Protein AF-A0A091F6P9-F1 (afdb_monomer_lite)

Secondary structure (DSSP, 8-state):
---TTSHHHHHHHHHHHHHHHHHHH-SS----THHHHHHHHHHHHTT--

pLDDT: mean 80.68, std 14.6, range [48.91, 94.5]

Radius of gyration: 12.34 Å; chains: 1; bounding box: 29×15×35 Å

Sequence (49 aa):
EHCEQTEKGVKARERLELCDARVSSRSETEEQCTEELFDFLHARDHCVS

InterPro domains:
  IPR003422 Cytochrome b-c1 complex, subunit 6 [PTHR15336] (1-49)
  IPR023184 Ubiquinol-cytochrome C reductase hinge domain [PF02320] (1-49)
  IPR036811 Ubiquinol-cytochrome C reductase hinge domain superfamily [G3DSA:1.10.287.20] (1-49)
  IPR036811 Ubiquinol-cytochrome C reductase hinge domain superfamily [SSF81531] (1-48)

Structure (mmCIF, N/CA/C/O backbone):
data_AF-A0A091F6P9-F1
#
_entry.id   AF-A0A091F6P9-F1
#
loop_
_atom_site.group_PDB
_atom_site.id
_atom_site.type_symbol
_atom_site.label_atom_id
_atom_site.label_alt_id
_atom_site.label_comp_id
_atom_site.label_asym_id
_atom_site.label_entity_id
_atom_site.label_seq_id
_atom_site.pdbx_PDB_ins_code
_atom_site.Cartn_x
_atom_site.Cartn_y
_atom_site.Cartn_z
_atom_site.occupancy
_atom_site.B_iso_or_equiv
_atom_site.auth_seq_id
_atom_site.auth_comp_id
_atom_site.auth_asym_id
_atom_site.auth_atom_id
_atom_site.pdbx_PDB_model_num
ATOM 1 N N . GLU A 1 1 ? 6.620 6.593 -23.196 1.00 48.91 1 GLU A N 1
ATOM 2 C CA . GLU A 1 1 ? 5.445 6.553 -22.286 1.00 48.91 1 GLU A CA 1
ATOM 3 C C . GLU A 1 1 ? 4.675 5.210 -22.286 1.00 48.91 1 GLU A C 1
ATOM 5 O O . GLU A 1 1 ? 3.526 5.182 -22.696 1.00 48.91 1 GLU A O 1
ATOM 10 N N . HIS A 1 2 ? 5.245 4.082 -21.832 1.00 50.41 2 HIS A N 1
ATOM 11 C CA . HIS A 1 2 ? 4.528 2.781 -21.783 1.00 50.41 2 HIS A CA 1
ATOM 12 C C . HIS A 1 2 ? 5.034 1.892 -20.625 1.00 50.41 2 HIS A C 1
ATOM 14 O O . HIS A 1 2 ? 5.586 0.821 -20.850 1.00 50.41 2 HIS A O 1
ATOM 20 N N . CYS A 1 3 ? 4.903 2.336 -19.369 1.00 55.88 3 CYS A N 1
ATOM 21 C CA . CYS A 1 3 ? 5.406 1.558 -18.219 1.00 55.88 3 CYS A CA 1
ATOM 22 C C . CYS A 1 3 ? 4.380 1.205 -17.144 1.00 55.88 3 CYS A C 1
ATOM 24 O O . CYS A 1 3 ? 4.710 0.534 -16.170 1.00 55.88 3 CYS A O 1
ATOM 26 N N . GLU A 1 4 ? 3.111 1.528 -17.381 1.00 50.84 4 GLU A N 1
ATOM 27 C CA . GLU A 1 4 ? 1.981 1.058 -16.570 1.00 50.84 4 GLU A CA 1
ATOM 28 C C . GLU A 1 4 ? 1.757 -0.470 -16.685 1.00 50.84 4 GLU A C 1
ATOM 30 O O . GLU A 1 4 ? 0.911 -1.026 -15.995 1.00 50.84 4 GLU A O 1
ATOM 35 N N . GLN A 1 5 ? 2.527 -1.162 -17.539 1.00 54.38 5 GLN A N 1
ATOM 36 C CA . GLN A 1 5 ? 2.327 -2.566 -17.925 1.00 54.38 5 GLN A CA 1
ATOM 37 C C . GLN A 1 5 ? 3.512 -3.486 -17.592 1.00 54.38 5 GLN A C 1
ATOM 39 O O . GLN A 1 5 ? 3.566 -4.618 -18.072 1.00 54.38 5 GLN A O 1
ATOM 44 N N . THR A 1 6 ? 4.480 -3.046 -16.780 1.00 64.62 6 THR A N 1
ATOM 45 C CA . THR A 1 6 ? 5.449 -4.013 -16.247 1.00 64.62 6 THR A CA 1
ATOM 46 C C . THR A 1 6 ? 4.712 -4.976 -15.317 1.00 64.62 6 THR A C 1
ATOM 48 O O . THR A 1 6 ? 3.849 -4.563 -14.543 1.00 64.62 6 THR A O 1
ATOM 51 N N . GLU A 1 7 ? 5.043 -6.269 -15.371 1.00 69.62 7 GLU A N 1
ATOM 52 C CA . GLU A 1 7 ? 4.403 -7.291 -14.526 1.00 69.62 7 GLU A CA 1
ATOM 53 C C . GLU A 1 7 ? 4.416 -6.889 -13.037 1.00 69.62 7 GLU A C 1
ATOM 55 O O . GLU A 1 7 ? 3.469 -7.152 -12.297 1.00 69.62 7 GLU A O 1
ATOM 60 N N . LYS A 1 8 ? 5.469 -6.174 -12.616 1.00 74.62 8 LYS A N 1
ATOM 61 C CA . LYS A 1 8 ? 5.597 -5.607 -11.271 1.00 74.62 8 LYS A CA 1
ATOM 62 C C . LYS A 1 8 ? 4.589 -4.492 -10.991 1.00 74.62 8 LYS A C 1
ATOM 64 O O . LYS A 1 8 ? 3.995 -4.512 -9.922 1.00 74.62 8 LYS A O 1
ATOM 69 N N . GLY A 1 9 ? 4.360 -3.568 -11.925 1.00 79.94 9 GLY A N 1
ATOM 70 C CA . GLY A 1 9 ? 3.359 -2.508 -11.775 1.00 79.94 9 GLY A CA 1
ATOM 71 C C . GLY A 1 9 ? 1.931 -3.054 -11.688 1.00 79.94 9 GLY A C 1
ATOM 72 O O . GLY A 1 9 ? 1.162 -2.622 -10.832 1.00 79.94 9 GLY A O 1
ATOM 73 N N . VAL A 1 10 ? 1.597 -4.065 -12.501 1.00 83.12 10 VAL A N 1
ATOM 74 C CA . VAL A 1 10 ? 0.280 -4.729 -12.457 1.00 83.12 10 VAL A CA 1
ATOM 75 C C . VAL A 1 10 ? 0.072 -5.450 -11.122 1.00 83.12 10 VAL A C 1
ATOM 77 O O . VAL A 1 10 ? -0.943 -5.230 -10.466 1.00 83.12 10 VAL A O 1
ATOM 80 N N . LYS A 1 11 ? 1.058 -6.239 -10.675 1.00 86.06 11 LYS A N 1
ATOM 81 C CA . LYS A 1 11 ? 1.000 -6.949 -9.386 1.00 86.06 11 LYS A CA 1
ATOM 82 C C . LYS A 1 11 ? 0.978 -5.999 -8.184 1.00 86.06 11 LYS A C 1
ATOM 84 O O . LYS A 1 11 ? 0.299 -6.280 -7.201 1.00 86.06 11 LYS A O 1
ATOM 89 N N . ALA A 1 12 ? 1.721 -4.893 -8.238 1.00 88.31 12 ALA A N 1
ATOM 90 C CA . ALA A 1 12 ? 1.726 -3.889 -7.174 1.00 88.31 12 ALA A CA 1
ATOM 91 C C . ALA A 1 12 ? 0.377 -3.163 -7.085 1.00 88.31 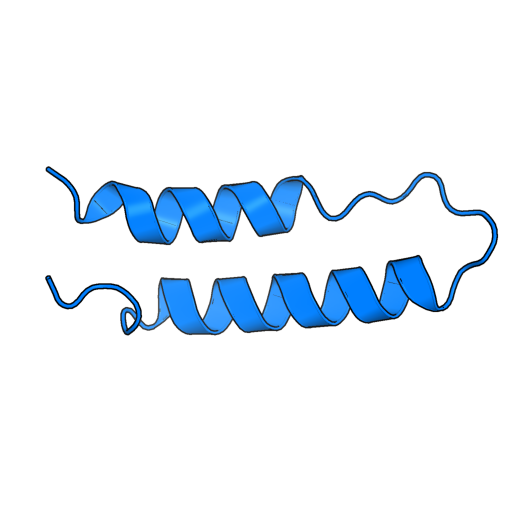12 ALA A C 1
ATOM 93 O O . ALA A 1 12 ? -0.139 -2.970 -5.987 1.00 88.31 12 ALA A O 1
ATOM 94 N N . ARG A 1 13 ? -0.244 -2.851 -8.231 1.00 87.12 13 ARG A N 1
ATOM 95 C CA . ARG A 1 13 ? -1.598 -2.286 -8.275 1.00 87.12 13 ARG A CA 1
ATOM 96 C C . ARG A 1 13 ? -2.636 -3.231 -7.665 1.00 87.12 13 ARG A C 1
ATOM 98 O O . ARG A 1 13 ? -3.420 -2.789 -6.837 1.00 87.12 13 ARG A O 1
ATOM 105 N N . GLU A 1 14 ? -2.614 -4.520 -8.013 1.00 91.50 14 GLU A N 1
ATOM 106 C CA . GLU A 1 14 ? -3.536 -5.505 -7.418 1.00 91.50 14 GLU A CA 1
ATOM 107 C C . GLU A 1 14 ? -3.386 -5.588 -5.890 1.00 91.50 14 GLU A C 1
ATOM 109 O O . GLU A 1 14 ? -4.376 -5.681 -5.168 1.00 91.50 14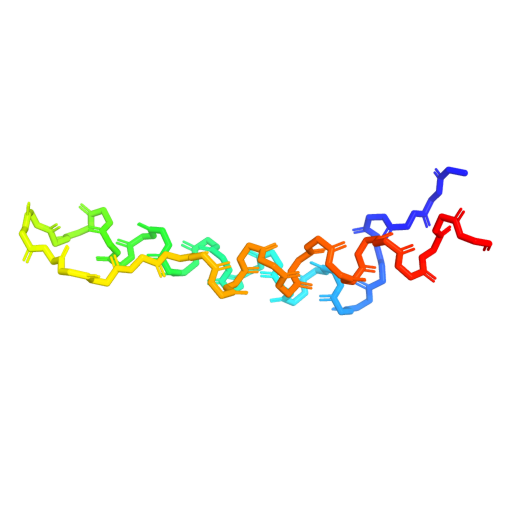 GLU A O 1
ATOM 114 N N . ARG A 1 15 ? -2.153 -5.523 -5.370 1.00 91.69 15 ARG A N 1
ATOM 115 C CA . ARG A 1 15 ? -1.903 -5.510 -3.918 1.00 91.69 15 ARG A CA 1
ATOM 116 C C . ARG A 1 15 ? -2.447 -4.257 -3.244 1.00 91.69 15 ARG A C 1
ATOM 118 O O . ARG A 1 15 ? -3.050 -4.374 -2.180 1.00 91.69 15 ARG A O 1
ATOM 125 N N . LEU A 1 16 ? -2.264 -3.096 -3.871 1.00 93.06 16 LEU A N 1
ATOM 126 C CA . LEU A 1 16 ? -2.800 -1.831 -3.379 1.00 93.06 16 LEU A CA 1
ATOM 127 C C . LEU A 1 16 ? -4.332 -1.879 -3.300 1.00 93.06 16 LEU A C 1
ATOM 129 O O . LEU A 1 16 ? -4.892 -1.567 -2.257 1.00 93.06 16 LEU A O 1
ATOM 133 N N . GLU A 1 17 ? -5.000 -2.372 -4.346 1.00 93.38 17 GLU A N 1
ATOM 134 C CA . GLU A 1 17 ? -6.463 -2.534 -4.376 1.00 93.38 17 GLU A CA 1
ATOM 135 C C . GLU A 1 17 ? -6.966 -3.501 -3.284 1.00 93.38 17 GLU A C 1
ATOM 13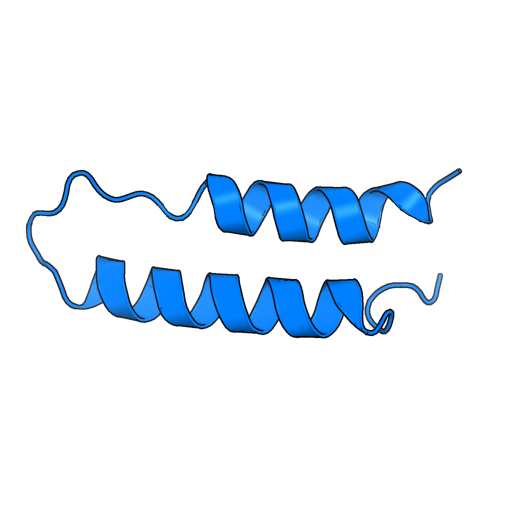7 O O . GLU A 1 17 ? -7.979 -3.243 -2.630 1.00 93.38 17 GLU A O 1
ATOM 142 N N . LEU A 1 18 ? -6.245 -4.601 -3.036 1.00 94.25 18 LEU A N 1
ATOM 143 C CA . LEU A 1 18 ? -6.563 -5.543 -1.956 1.00 94.25 18 LEU A CA 1
ATOM 144 C C . LEU A 1 18 ? -6.380 -4.929 -0.564 1.00 94.25 18 LEU A C 1
ATOM 146 O O . LEU A 1 18 ? -7.157 -5.230 0.348 1.00 94.25 18 LEU A O 1
ATOM 150 N N . CYS A 1 19 ? -5.348 -4.106 -0.385 1.00 94.19 19 CYS A N 1
ATOM 151 C CA . CYS A 1 19 ? -5.135 -3.383 0.859 1.00 94.19 19 CYS A CA 1
ATOM 152 C C . CYS A 1 19 ? -6.233 -2.334 1.069 1.00 94.19 19 CYS A C 1
ATOM 154 O O . CYS A 1 19 ? -6.847 -2.319 2.134 1.00 94.19 19 CYS A O 1
ATOM 156 N N . ASP A 1 20 ? -6.565 -1.539 0.049 1.00 92.81 20 ASP A N 1
ATOM 157 C CA . ASP A 1 20 ? -7.621 -0.526 0.129 1.00 92.81 20 ASP A CA 1
ATOM 158 C C . ASP A 1 20 ? -8.974 -1.151 0.472 1.00 92.81 20 ASP A C 1
ATOM 160 O O . ASP A 1 20 ? -9.689 -0.646 1.335 1.00 92.81 20 ASP A O 1
ATOM 164 N N . ALA A 1 21 ? -9.314 -2.297 -0.126 1.00 94.50 21 ALA A N 1
ATOM 165 C CA . ALA A 1 21 ? -10.528 -3.029 0.226 1.00 94.50 21 ALA A CA 1
ATOM 166 C C . ALA A 1 21 ? -10.513 -3.508 1.690 1.00 94.50 21 ALA A C 1
ATOM 168 O O . ALA A 1 21 ? -11.535 -3.445 2.377 1.00 94.50 21 ALA A O 1
ATOM 169 N N . ARG A 1 22 ? -9.358 -3.959 2.195 1.00 92.19 22 ARG A N 1
ATOM 170 C CA . ARG A 1 22 ? -9.191 -4.404 3.586 1.00 92.19 22 ARG A CA 1
ATOM 171 C C . ARG A 1 22 ? -9.319 -3.241 4.566 1.00 92.19 22 ARG A C 1
ATOM 173 O O . ARG A 1 22 ? -10.097 -3.351 5.513 1.00 92.19 22 ARG A O 1
ATOM 180 N N . VAL A 1 23 ? -8.619 -2.138 4.318 1.00 92.81 23 VAL A N 1
ATOM 181 C CA . VAL A 1 23 ? -8.669 -0.928 5.147 1.00 92.81 23 VAL A CA 1
ATOM 182 C C . VAL A 1 23 ? -10.063 -0.313 5.093 1.00 92.81 23 VAL A C 1
ATOM 184 O O . VAL A 1 23 ? -10.641 -0.038 6.134 1.00 92.81 23 VAL A O 1
ATOM 187 N N . SER A 1 24 ? -10.673 -0.207 3.912 1.00 89.31 24 SER A N 1
ATOM 188 C CA . SER A 1 24 ? -12.034 0.316 3.758 1.00 89.31 24 SER A CA 1
ATOM 189 C C . SER A 1 24 ? -13.094 -0.566 4.430 1.00 89.31 24 SER A C 1
ATOM 191 O O . SER A 1 24 ? -14.090 -0.045 4.930 1.00 89.31 24 SER A O 1
ATOM 193 N N . SER A 1 25 ? -12.882 -1.887 4.496 1.00 93.38 25 SER A N 1
ATOM 194 C CA . SER A 1 25 ? -13.771 -2.805 5.224 1.00 93.38 25 SER A CA 1
ATOM 195 C C . SER A 1 25 ? -13.658 -2.693 6.749 1.00 93.38 25 SER A C 1
ATOM 197 O O . SER A 1 25 ? -14.531 -3.180 7.469 1.00 93.38 25 SER A O 1
ATOM 199 N N . ARG A 1 26 ? -12.591 -2.063 7.253 1.00 90.88 26 ARG A N 1
ATOM 200 C CA . ARG A 1 26 ? -12.327 -1.885 8.680 1.00 90.88 26 ARG A CA 1
ATOM 201 C C . ARG A 1 26 ? -12.582 -0.435 9.068 1.00 90.88 26 ARG A C 1
ATOM 203 O O . ARG A 1 26 ? -11.817 0.455 8.733 1.00 90.88 26 ARG A O 1
ATOM 210 N N . SER A 1 27 ? -13.638 -0.207 9.840 1.00 81.50 27 SER A N 1
ATOM 211 C CA . SER A 1 27 ? -14.015 1.139 10.289 1.00 81.50 27 SER A CA 1
ATOM 212 C C . SER A 1 27 ? -12.952 1.815 11.165 1.00 81.50 27 SER A C 1
ATOM 214 O O . SER A 1 27 ? -12.849 3.037 11.167 1.00 81.50 27 SER A O 1
ATOM 216 N N . GLU A 1 28 ? -12.167 1.027 11.903 1.00 84.62 28 GLU A N 1
ATOM 217 C CA . GLU A 1 28 ? -11.098 1.497 12.785 1.00 84.62 28 GLU A CA 1
ATOM 218 C C . GLU A 1 28 ? -9.895 0.564 12.625 1.00 84.62 28 GLU A C 1
ATOM 220 O O . GLU A 1 28 ? -9.844 -0.531 13.188 1.00 84.62 28 GLU A O 1
ATOM 225 N N . THR A 1 29 ? -8.936 0.964 11.793 1.00 88.50 29 THR A N 1
ATOM 226 C CA . THR A 1 29 ? -7.680 0.237 11.620 1.00 88.50 29 THR A CA 1
ATOM 227 C C . THR A 1 29 ? -6.513 1.212 11.535 1.00 88.50 29 THR A C 1
ATOM 229 O O . THR A 1 29 ? -6.608 2.252 10.892 1.00 88.50 29 THR A O 1
ATOM 232 N N . GLU A 1 30 ? -5.415 0.879 12.213 1.00 90.06 30 GLU A N 1
ATOM 233 C CA . GLU A 1 30 ? -4.135 1.594 12.095 1.00 90.06 30 GLU A CA 1
ATOM 234 C C . GLU A 1 30 ? -3.367 1.188 10.826 1.00 90.06 30 GLU A C 1
ATOM 236 O O . GLU A 1 30 ? -2.333 1.766 10.502 1.00 90.06 30 GLU A O 1
ATOM 241 N N . GLU A 1 31 ? -3.865 0.179 10.109 1.00 90.56 31 GLU A N 1
ATOM 242 C CA . GLU A 1 31 ? -3.295 -0.290 8.855 1.00 90.56 31 GLU A CA 1
ATOM 243 C C . GLU A 1 31 ? -3.459 0.770 7.759 1.00 90.56 31 GLU A C 1
ATOM 245 O O . GLU A 1 31 ? -4.559 1.266 7.513 1.00 90.56 31 GLU A O 1
ATOM 250 N N . GLN A 1 32 ? -2.357 1.103 7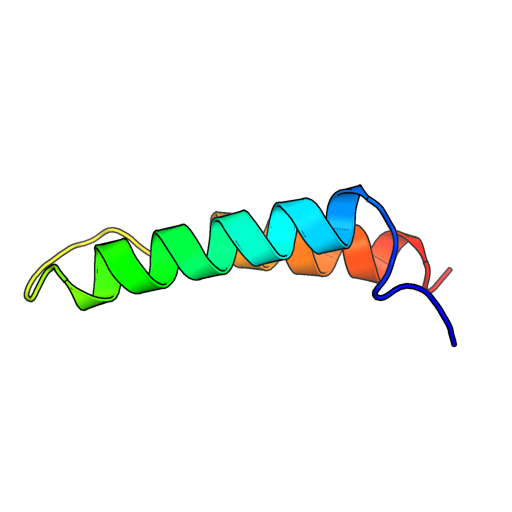.085 1.00 88.88 32 GLN A N 1
ATOM 251 C CA . GLN A 1 32 ? -2.336 2.026 5.955 1.00 88.88 32 GLN A CA 1
ATOM 252 C C . GLN A 1 32 ? -1.643 1.370 4.766 1.00 88.88 32 GLN A C 1
ATOM 254 O O . GLN A 1 32 ? -0.582 0.775 4.923 1.00 88.88 32 GLN A O 1
ATOM 259 N N . CYS A 1 33 ? -2.201 1.552 3.570 1.00 93.81 33 CYS A N 1
ATOM 260 C CA . CYS A 1 33 ? -1.679 0.977 2.325 1.00 93.81 33 CYS A CA 1
ATOM 261 C C . CYS A 1 33 ? -0.507 1.777 1.732 1.00 93.81 33 CYS A C 1
ATOM 263 O O . CYS A 1 33 ? -0.323 1.849 0.516 1.00 93.81 33 CYS A O 1
ATOM 265 N N . THR A 1 34 ? 0.256 2.464 2.587 1.00 90.31 34 THR A N 1
ATOM 266 C CA . THR A 1 34 ? 1.382 3.302 2.169 1.00 90.31 34 THR A CA 1
ATOM 267 C C . THR A 1 34 ? 2.532 2.459 1.633 1.00 90.31 34 THR A C 1
ATOM 269 O O . THR A 1 34 ? 3.160 2.877 0.665 1.00 90.31 34 THR A O 1
ATOM 272 N N . GLU A 1 35 ? 2.779 1.270 2.190 1.00 90.75 35 GLU A N 1
ATOM 273 C CA . GLU A 1 35 ? 3.794 0.334 1.687 1.00 90.75 35 GLU A CA 1
ATOM 274 C C . GLU A 1 35 ? 3.480 -0.109 0.249 1.00 90.75 35 GLU A C 1
ATOM 276 O O . GLU A 1 35 ? 4.313 0.049 -0.643 1.00 90.75 35 GLU A O 1
ATOM 281 N N . GLU A 1 36 ? 2.251 -0.560 -0.015 1.00 91.56 36 GLU A N 1
ATOM 282 C CA . GLU A 1 36 ? 1.793 -0.989 -1.340 1.00 91.56 36 GLU A CA 1
ATOM 283 C C . GLU A 1 36 ? 1.781 0.164 -2.352 1.00 91.56 36 GLU A C 1
ATOM 285 O O . GLU A 1 36 ? 2.098 -0.029 -3.530 1.00 91.56 36 GLU A O 1
ATOM 290 N N . LEU A 1 37 ? 1.465 1.380 -1.894 1.00 90.12 37 LEU A N 1
ATOM 291 C CA . LEU A 1 37 ? 1.545 2.585 -2.714 1.00 90.12 37 LEU A CA 1
ATOM 292 C C . LEU A 1 37 ? 2.996 2.901 -3.096 1.00 90.12 37 LEU A C 1
ATOM 294 O O . LEU A 1 37 ? 3.261 3.215 -4.258 1.00 90.12 37 LEU A O 1
ATOM 298 N N . PHE A 1 38 ? 3.940 2.802 -2.156 1.00 89.69 38 PHE A N 1
ATOM 299 C CA . PHE A 1 38 ? 5.364 2.986 -2.443 1.00 89.69 38 PHE A CA 1
ATOM 300 C C . PHE A 1 38 ? 5.896 1.909 -3.390 1.00 89.69 38 PHE A C 1
ATOM 302 O O . PHE A 1 38 ? 6.616 2.250 -4.326 1.00 89.69 38 PHE A O 1
ATOM 309 N N . ASP A 1 39 ? 5.497 0.647 -3.223 1.00 87.19 39 ASP A N 1
ATOM 310 C CA . ASP A 1 39 ? 5.856 -0.451 -4.128 1.00 87.19 39 ASP A CA 1
ATOM 311 C C . ASP A 1 39 ? 5.352 -0.198 -5.559 1.00 87.19 39 ASP A C 1
ATOM 313 O O . ASP A 1 39 ? 6.089 -0.382 -6.535 1.00 87.19 39 ASP A O 1
ATOM 317 N N . PHE A 1 40 ? 4.117 0.292 -5.699 1.00 86.75 40 PHE A N 1
ATOM 318 C CA . PHE A 1 40 ? 3.552 0.688 -6.989 1.00 86.75 40 PHE A CA 1
ATOM 319 C C . PHE A 1 40 ? 4.307 1.871 -7.611 1.00 86.75 40 PHE A C 1
ATOM 321 O O . PHE A 1 40 ? 4.665 1.837 -8.792 1.00 86.75 40 PHE A O 1
ATOM 328 N N . LEU A 1 41 ? 4.593 2.909 -6.819 1.00 85.00 41 LEU A N 1
ATOM 329 C CA . LEU A 1 41 ? 5.332 4.085 -7.274 1.00 85.00 41 LEU A CA 1
ATOM 330 C C . LEU A 1 41 ? 6.769 3.742 -7.663 1.00 85.00 41 LEU A C 1
ATOM 332 O O . LEU A 1 41 ? 7.236 4.226 -8.686 1.00 85.00 41 LEU A O 1
ATOM 336 N N . HIS A 1 42 ? 7.448 2.880 -6.912 1.00 84.19 42 HIS A N 1
ATOM 337 C CA . HIS A 1 42 ? 8.813 2.453 -7.199 1.00 84.19 42 HIS A CA 1
ATOM 338 C C . HIS A 1 42 ? 8.878 1.581 -8.461 1.00 84.19 42 HIS A C 1
ATOM 340 O O . HIS A 1 42 ? 9.759 1.760 -9.302 1.00 84.19 42 HIS A O 1
ATOM 346 N N . ALA A 1 43 ? 7.892 0.698 -8.661 1.00 78.94 43 ALA A N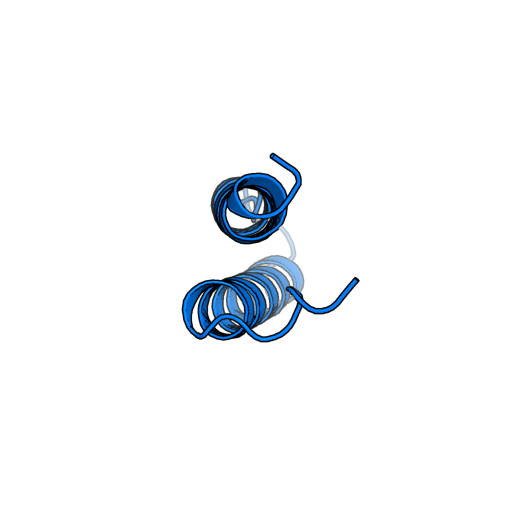 1
ATOM 347 C CA . ALA A 1 43 ? 7.748 -0.048 -9.911 1.00 78.94 43 ALA A CA 1
ATOM 348 C C . ALA A 1 43 ? 7.508 0.875 -11.123 1.00 78.94 43 ALA A C 1
ATOM 350 O O . ALA A 1 43 ? 7.934 0.549 -12.232 1.00 78.94 43 ALA A O 1
ATOM 351 N N . ARG A 1 44 ? 6.854 2.026 -10.914 1.00 72.25 44 ARG A N 1
ATOM 352 C CA . ARG A 1 44 ? 6.625 3.060 -11.933 1.00 72.25 44 ARG A CA 1
ATOM 353 C C . ARG A 1 44 ? 7.862 3.936 -12.180 1.00 72.25 44 ARG A C 1
ATOM 355 O O . ARG A 1 44 ? 8.142 4.271 -13.328 1.00 72.25 44 ARG A O 1
ATOM 362 N N . ASP A 1 45 ? 8.582 4.302 -11.120 1.00 67.94 45 ASP A N 1
ATOM 363 C CA . ASP A 1 45 ? 9.719 5.237 -11.128 1.00 67.94 45 ASP A CA 1
ATOM 364 C C . ASP A 1 45 ? 10.968 4.645 -11.788 1.00 67.94 45 ASP A C 1
ATOM 366 O O . ASP A 1 45 ? 11.655 5.326 -12.546 1.00 67.94 45 ASP A O 1
ATOM 370 N N . HIS A 1 46 ? 11.179 3.333 -11.648 1.00 61.91 46 HIS A N 1
ATOM 371 C CA . HIS A 1 46 ? 12.297 2.617 -12.275 1.00 61.91 46 HIS A CA 1
ATOM 372 C C . HIS A 1 46 ? 12.260 2.607 -13.822 1.00 61.91 46 HIS A C 1
ATOM 374 O O . HIS A 1 46 ? 13.124 2.015 -14.462 1.00 61.91 46 HIS A O 1
ATOM 380 N N . CYS A 1 47 ? 11.260 3.248 -14.430 1.00 57.94 47 CYS A N 1
ATOM 381 C CA . CYS A 1 47 ? 11.118 3.425 -15.872 1.00 57.94 47 CYS A CA 1
ATOM 382 C C . CYS A 1 47 ? 11.168 4.903 -16.327 1.00 57.94 47 CYS A C 1
ATOM 384 O O . CYS A 1 47 ? 11.042 5.185 -17.515 1.00 57.94 47 CYS A O 1
ATOM 386 N N . VAL A 1 48 ? 11.332 5.857 -15.402 1.00 52.91 48 VAL A N 1
ATOM 387 C CA . VAL A 1 48 ? 11.450 7.301 -15.697 1.00 52.91 48 VAL A CA 1
ATOM 388 C C . VAL A 1 48 ? 12.923 7.743 -15.848 1.00 52.91 48 VAL A C 1
ATOM 390 O O . VAL A 1 48 ? 13.184 8.914 -16.115 1.00 52.91 48 VAL A O 1
ATOM 393 N N . SER A 1 49 ? 13.889 6.819 -15.731 1.00 50.31 49 SER A N 1
ATOM 394 C CA . SER A 1 49 ? 15.323 7.061 -15.993 1.00 50.31 49 SER A CA 1
ATOM 395 C C . SER A 1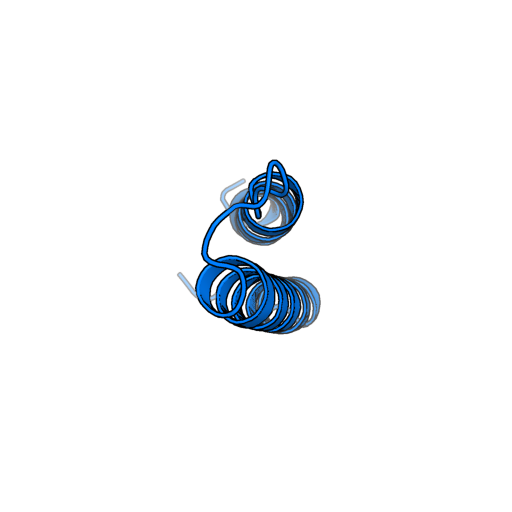 49 ? 15.775 6.579 -17.368 1.00 50.31 49 SER A C 1
ATOM 397 O O . SER A 1 49 ? 15.323 5.490 -17.787 1.00 50.31 49 SER A O 1
#

Organism: Corvus brachyrhynchos (NCBI:txid85066)

Foldseek 3Di:
DDQCPDPQLVVLVVVLVVQCVVVVVDPDDPDDSVVSVVSNVVSVVVPVD